Protein AF-A0A7C7CFW4-F1 (afdb_monomer_lite)

Foldseek 3Di:
DDPDPVVCVPVVVVVVVVVVVVVPPPDPDPCPDPDPDDPPPVLVVPAPDACVPPNLVVCVVQPQPDLCADDPRRPVPHHSNDLVSVVVCVVVVNCCAAQVQVPPHHPPNPDGPDGHNDDPVSSVSVVSCVVSPRHD

Radius of gyration: 26.16 Å; chains: 1; bounding box: 48×79×42 Å

Secondary structure (DSSP, 8-state):
-PPPHHHHHHHHHHHHHHHHHHHTT---------PPP--TTHHHHT-S--IIIIIHHHHHHHTS-TTTS-SSS-TTS--TTSHHHHHHHHHTTHHIIIIII-TTTPSSTTSTT---SS-HHHHHHHHHHHHTT---

Structure (mmCIF, N/CA/C/O backbone):
data_AF-A0A7C7CFW4-F1
#
_entry.id   AF-A0A7C7CFW4-F1
#
loop_
_atom_site.group_PDB
_atom_site.id
_atom_site.type_symbol
_atom_site.label_atom_id
_atom_site.label_alt_id
_atom_site.label_comp_id
_atom_site.label_asym_id
_atom_site.label_entity_id
_atom_site.label_seq_id
_atom_site.pdbx_PDB_ins_code
_atom_site.Cartn_x
_atom_site.Cartn_y
_atom_site.Cartn_z
_atom_site.occupancy
_atom_site.B_iso_or_equiv
_atom_site.auth_seq_id
_atom_site.auth_comp_id
_atom_site.auth_asym_id
_atom_site.auth_atom_id
_atom_site.pdbx_PDB_model_num
ATOM 1 N N . MET A 1 1 ? -30.829 -67.562 -22.877 1.00 49.38 1 MET A N 1
ATOM 2 C CA . MET A 1 1 ? -30.068 -67.284 -24.117 1.00 49.38 1 MET A CA 1
ATOM 3 C C . MET A 1 1 ? -28.836 -66.492 -23.712 1.00 49.38 1 MET A C 1
ATOM 5 O O . MET A 1 1 ? -28.989 -65.433 -23.121 1.00 49.38 1 MET A O 1
ATOM 9 N N . LYS A 1 2 ? -27.637 -67.068 -23.858 1.00 48.09 2 LYS A N 1
ATOM 10 C CA . LYS A 1 2 ? -26.389 -66.490 -23.336 1.00 48.09 2 LYS A CA 1
ATOM 11 C C . LYS A 1 2 ? -25.853 -65.488 -24.371 1.00 48.09 2 LYS A C 1
ATOM 13 O O . LYS A 1 2 ? -25.671 -65.906 -25.514 1.00 48.09 2 LYS A O 1
ATOM 18 N N . PRO A 1 3 ? -25.675 -64.197 -24.036 1.00 56.19 3 PRO A N 1
ATOM 19 C CA . PRO A 1 3 ? -25.204 -63.216 -25.007 1.00 56.19 3 PRO A CA 1
ATOM 20 C C . PRO A 1 3 ? -23.810 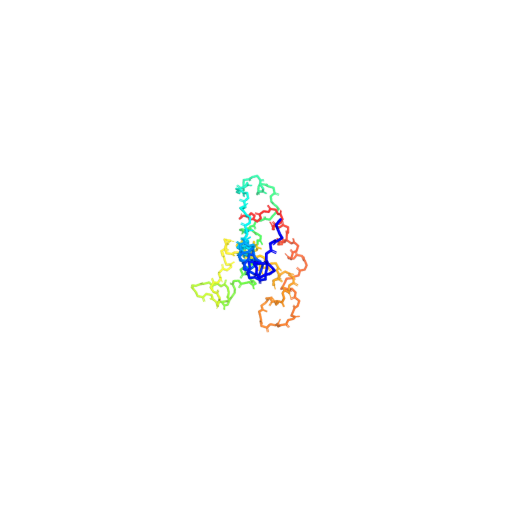-63.610 -25.503 1.00 56.19 3 PRO A C 1
ATOM 22 O O . PRO A 1 3 ? -22.948 -64.009 -24.718 1.00 56.19 3 PRO A O 1
ATOM 25 N N . SER A 1 4 ? -23.632 -63.564 -26.825 1.00 60.47 4 SER A N 1
ATOM 26 C CA . SER A 1 4 ? -22.400 -63.970 -27.499 1.00 60.47 4 SER A CA 1
ATOM 27 C C . SER A 1 4 ? -21.238 -63.087 -27.039 1.00 60.47 4 SER A C 1
ATOM 29 O O . SER A 1 4 ? -21.348 -61.862 -27.044 1.00 60.47 4 SER A O 1
ATOM 31 N N . ILE A 1 5 ? -20.130 -63.719 -26.645 1.00 59.94 5 ILE A N 1
ATOM 32 C CA . ILE A 1 5 ? -18.937 -63.110 -26.019 1.00 59.94 5 ILE A CA 1
ATOM 33 C C . ILE A 1 5 ? -18.342 -61.981 -26.886 1.00 59.94 5 ILE A C 1
ATOM 35 O O . ILE A 1 5 ? -17.712 -61.055 -26.378 1.00 59.94 5 ILE A O 1
ATOM 39 N N . LEU A 1 6 ? -18.615 -62.012 -28.192 1.00 56.94 6 LEU A N 1
ATOM 40 C CA . LEU A 1 6 ? -18.203 -60.997 -29.157 1.00 56.94 6 LEU A CA 1
ATOM 41 C C . LEU A 1 6 ? -18.859 -59.622 -28.912 1.00 56.94 6 LEU A C 1
ATOM 43 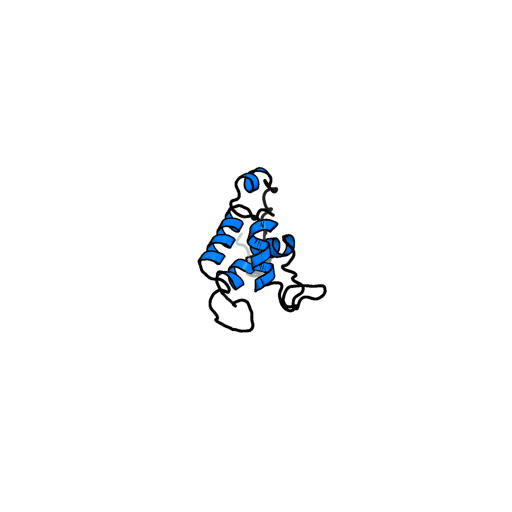O O . LEU A 1 6 ? -18.237 -58.596 -29.165 1.00 56.94 6 LEU A O 1
ATOM 47 N N . ASN A 1 7 ? -20.083 -59.586 -28.369 1.00 53.56 7 ASN A N 1
ATOM 48 C CA . ASN A 1 7 ? -20.821 -58.339 -28.139 1.00 53.56 7 ASN A CA 1
ATOM 49 C C . ASN A 1 7 ? -20.308 -57.581 -26.901 1.00 53.56 7 ASN A C 1
ATOM 51 O O . ASN A 1 7 ? -20.398 -56.362 -26.832 1.00 53.56 7 ASN A O 1
ATOM 55 N N . THR A 1 8 ? -19.717 -58.280 -25.930 1.00 55.78 8 THR A N 1
ATOM 56 C CA . THR A 1 8 ? -19.178 -57.665 -24.706 1.00 55.78 8 THR A CA 1
ATOM 57 C C . THR A 1 8 ? -17.796 -57.042 -24.932 1.00 55.78 8 THR A C 1
ATOM 59 O O . THR A 1 8 ? -17.460 -56.048 -24.298 1.00 55.78 8 THR A O 1
ATOM 62 N N . LEU A 1 9 ? -17.000 -57.588 -25.860 1.00 55.72 9 LEU A N 1
ATOM 63 C CA . LEU A 1 9 ? -15.625 -57.137 -26.125 1.00 55.72 9 LEU A CA 1
ATOM 64 C C . LEU A 1 9 ? -15.543 -55.832 -26.933 1.00 55.72 9 LEU A C 1
ATOM 66 O O . LEU A 1 9 ? -14.553 -55.117 -26.821 1.00 55.72 9 LEU A O 1
ATOM 70 N N . VAL A 1 10 ? -16.574 -55.509 -27.721 1.00 56.91 10 VAL A N 1
ATOM 71 C CA . VAL A 1 10 ? -16.594 -54.313 -28.588 1.00 56.91 10 VAL A CA 1
ATOM 72 C C . VAL A 1 10 ? -17.388 -53.162 -27.962 1.00 56.91 10 VAL A C 1
ATOM 74 O O . VAL A 1 10 ? -16.985 -52.006 -28.068 1.00 56.91 10 VAL A O 1
ATOM 77 N N . PHE A 1 11 ? -18.482 -53.458 -27.252 1.00 53.72 11 PHE A N 1
ATOM 78 C CA . PHE A 1 11 ? -19.328 -52.421 -26.650 1.00 53.72 11 PHE A CA 1
ATOM 79 C C . PHE A 1 11 ? -18.762 -51.851 -25.344 1.00 53.72 11 PHE A C 1
ATOM 81 O O . PHE A 1 11 ? -18.981 -50.678 -25.057 1.00 53.72 11 PHE A O 1
ATOM 88 N N . GLN A 1 12 ? -18.016 -52.646 -24.571 1.00 57.53 12 GLN A N 1
ATOM 89 C CA . GLN A 1 12 ? -17.491 -52.235 -23.267 1.00 57.53 12 GLN A CA 1
ATOM 90 C C . GLN A 1 12 ? -16.327 -51.225 -23.312 1.00 57.53 12 GLN A C 1
ATOM 92 O O . GLN A 1 12 ? -16.334 -50.320 -22.482 1.00 57.53 12 GLN A O 1
ATOM 97 N N . PRO A 1 13 ? -15.352 -51.283 -24.246 1.00 55.19 13 PRO A N 1
ATOM 98 C CA . PRO A 1 13 ? -14.342 -50.226 -24.339 1.00 55.19 13 PRO A CA 1
ATOM 99 C C . PRO A 1 13 ? -14.917 -48.917 -24.907 1.00 55.19 13 PRO A C 1
ATOM 101 O O . PRO A 1 13 ? -14.450 -47.839 -24.545 1.00 55.19 13 PRO A O 1
ATOM 104 N N . LEU A 1 14 ? -15.956 -48.990 -25.750 1.00 56.72 14 LEU A N 1
ATOM 105 C CA . LEU A 1 14 ? -16.578 -47.818 -26.373 1.00 56.72 14 LEU A CA 1
ATOM 106 C C . LEU A 1 14 ? -17.442 -47.019 -25.383 1.00 56.72 14 LEU A C 1
ATOM 108 O O . LEU A 1 14 ? -17.380 -45.791 -25.366 1.00 56.72 14 LEU A O 1
ATOM 112 N N . THR A 1 15 ? -18.201 -47.695 -24.517 1.00 59.97 15 THR A N 1
ATOM 113 C CA . THR A 1 15 ? -18.968 -47.033 -23.447 1.00 59.97 15 THR A CA 1
ATOM 114 C C . THR A 1 15 ? -18.065 -46.403 -22.386 1.00 59.97 15 THR A C 1
ATOM 116 O O . THR A 1 15 ? -18.390 -45.337 -21.865 1.00 59.97 15 THR A O 1
ATOM 119 N N . LEU A 1 16 ? -16.900 -47.001 -22.115 1.00 59.12 16 LEU A N 1
ATOM 120 C CA . LEU A 1 16 ? -15.904 -46.462 -21.183 1.00 59.12 16 LEU A CA 1
ATOM 121 C C . LEU A 1 16 ? -15.220 -45.199 -21.738 1.00 59.12 16 LEU A C 1
ATOM 123 O O . LEU A 1 16 ? -15.022 -44.237 -21.001 1.00 59.12 16 LEU A O 1
ATOM 127 N N . LEU A 1 17 ? -14.943 -45.156 -23.047 1.00 60.88 17 LEU A N 1
ATOM 128 C CA . LEU A 1 17 ? -14.343 -43.994 -23.715 1.00 60.88 17 LEU A CA 1
ATOM 129 C C . LEU A 1 17 ? -15.290 -42.777 -23.747 1.00 60.88 17 LEU A C 1
ATOM 131 O O . LEU A 1 17 ? -14.861 -41.652 -23.502 1.00 60.88 17 LEU A O 1
ATOM 135 N N . VAL A 1 18 ? -16.585 -42.999 -23.999 1.00 64.56 18 VAL A N 1
ATOM 136 C CA . VAL A 1 18 ? -17.607 -41.932 -24.010 1.00 64.56 18 VAL A CA 1
ATOM 137 C C . VAL A 1 18 ? -17.891 -41.410 -22.595 1.00 64.56 18 VAL A C 1
ATOM 139 O O . VAL A 1 18 ? -18.082 -40.210 -22.412 1.00 64.56 18 VAL A O 1
ATOM 142 N N . GLY A 1 19 ? -17.850 -42.280 -21.577 1.00 61.22 19 GLY A N 1
ATOM 143 C CA . GLY A 1 19 ? -18.022 -41.888 -20.173 1.00 61.22 19 GLY A CA 1
ATOM 144 C C . GLY A 1 19 ? -16.884 -41.015 -19.630 1.00 61.22 19 GLY A C 1
ATOM 145 O O . GLY A 1 19 ? -17.143 -40.048 -18.917 1.00 61.22 19 GLY A O 1
ATOM 146 N N . VAL A 1 20 ? -15.634 -41.301 -20.010 1.00 65.38 20 VAL A N 1
ATOM 147 C CA . VAL A 1 20 ? -14.462 -40.495 -19.611 1.00 65.38 20 VAL A CA 1
ATOM 148 C C . VAL A 1 20 ? -14.479 -39.113 -20.275 1.00 65.38 20 VAL A C 1
ATOM 150 O O . VAL A 1 20 ? -14.125 -38.124 -19.635 1.00 65.38 20 VAL A O 1
ATOM 153 N N . LEU A 1 21 ? -14.960 -39.015 -21.521 1.00 62.72 21 LEU A N 1
ATOM 154 C CA . LEU A 1 21 ? -15.071 -37.739 -22.235 1.00 62.72 21 LEU A CA 1
ATOM 155 C C . LEU A 1 21 ? -16.133 -36.806 -21.618 1.00 62.72 21 LEU A C 1
ATOM 157 O O . LEU A 1 21 ? -15.956 -35.591 -21.612 1.00 62.72 21 LEU A O 1
ATOM 161 N N . LEU A 1 22 ? -17.215 -37.367 -21.063 1.00 61.56 22 LEU A N 1
ATOM 162 C CA . LEU A 1 22 ? -18.304 -36.602 -20.440 1.00 61.56 22 LEU A CA 1
ATOM 163 C C . LEU A 1 22 ? -17.977 -36.100 -19.022 1.00 61.56 22 LEU A C 1
ATOM 165 O O . LEU A 1 22 ? -18.568 -35.120 -18.580 1.00 61.56 22 LEU A O 1
ATOM 169 N N . PHE A 1 23 ? -17.022 -36.717 -18.318 1.00 59.34 23 PHE A N 1
ATOM 170 C CA . PHE A 1 23 ? -16.595 -36.275 -16.980 1.00 59.34 23 PHE A CA 1
ATOM 171 C C . PHE A 1 23 ? -15.515 -35.174 -16.993 1.00 59.34 23 PHE A C 1
ATOM 173 O O . PHE A 1 23 ? -15.299 -34.520 -15.973 1.00 59.34 23 PHE A O 1
ATOM 180 N N . GLY A 1 24 ? -14.852 -34.940 -18.133 1.00 61.53 24 GLY A N 1
ATOM 181 C CA . GLY A 1 24 ? -13.707 -34.024 -18.254 1.00 61.53 24 GLY A CA 1
ATOM 182 C C . GLY A 1 24 ? -14.034 -32.539 -18.461 1.00 61.53 24 GLY A C 1
ATOM 183 O O . GLY A 1 24 ? -13.112 -31.733 -18.533 1.00 61.53 24 GLY A O 1
ATOM 184 N N . LEU A 1 25 ? -15.311 -32.155 -18.564 1.00 61.53 25 LEU A N 1
ATOM 185 C CA . LEU A 1 25 ? -15.719 -30.763 -18.823 1.00 61.53 25 LEU A CA 1
ATOM 186 C C . LEU A 1 25 ? -16.029 -29.949 -17.558 1.00 61.53 25 LEU A C 1
ATOM 188 O O . LEU A 1 25 ? -16.462 -28.805 -17.669 1.00 61.53 25 LEU A O 1
ATOM 192 N N . ASN A 1 26 ? -15.753 -30.484 -16.364 1.00 60.22 26 ASN A N 1
ATOM 193 C CA . ASN A 1 26 ? -15.671 -29.663 -15.154 1.00 60.22 26 ASN A CA 1
ATOM 194 C C . ASN A 1 26 ? -14.365 -28.855 -15.194 1.00 60.22 26 ASN A C 1
ATOM 196 O O . ASN A 1 26 ? -13.403 -29.146 -14.486 1.00 60.22 26 ASN A O 1
ATOM 200 N N . ALA A 1 27 ? -14.314 -27.873 -16.091 1.00 64.38 27 ALA A N 1
ATOM 201 C CA . ALA A 1 27 ? -13.306 -26.834 -16.072 1.00 64.38 27 ALA A CA 1
ATOM 202 C C . ALA A 1 27 ? -13.413 -26.105 -14.729 1.00 64.38 27 ALA A C 1
ATOM 204 O O . ALA A 1 27 ? -14.496 -25.666 -14.344 1.00 64.38 27 ALA A O 1
ATOM 205 N N . CYS A 1 28 ? -12.296 -25.996 -14.010 1.00 67.62 28 CYS A N 1
ATOM 206 C CA . CYS A 1 28 ? -12.212 -25.164 -12.821 1.00 67.62 28 CYS A CA 1
ATOM 207 C C . CYS A 1 28 ? -12.502 -23.719 -13.231 1.00 67.62 28 CYS A C 1
ATOM 209 O O . CYS A 1 28 ? -11.627 -23.038 -13.770 1.00 67.62 28 CYS A O 1
ATOM 211 N N . VAL A 1 29 ? -13.723 -23.248 -12.992 1.00 64.81 29 VAL A N 1
ATOM 212 C CA . VAL A 1 29 ? -13.980 -21.815 -12.934 1.00 64.81 29 VAL A CA 1
ATOM 213 C C . VAL A 1 29 ? -13.144 -21.277 -11.780 1.00 64.81 29 VAL A C 1
ATOM 215 O O . VAL A 1 29 ? -13.321 -21.644 -10.619 1.00 64.81 29 VAL A O 1
ATOM 218 N N . TRP A 1 30 ? -12.151 -20.463 -12.127 1.00 61.25 30 TRP A N 1
ATOM 219 C CA . TRP A 1 30 ? -11.502 -19.563 -11.187 1.00 61.25 30 TRP A CA 1
ATOM 220 C C . TRP A 1 30 ? -12.530 -18.484 -10.846 1.00 61.25 30 TRP A C 1
ATOM 222 O O . TRP A 1 30 ? -12.551 -17.409 -11.443 1.00 61.25 30 TRP A O 1
ATOM 232 N N . GLU A 1 31 ? -13.432 -18.809 -9.926 1.00 63.09 31 GLU A N 1
ATOM 233 C CA . GLU A 1 31 ? -14.326 -17.839 -9.312 1.00 63.09 31 GLU A CA 1
ATOM 234 C C . GLU A 1 31 ? -13.427 -16.897 -8.492 1.00 63.09 31 GLU A C 1
ATOM 236 O O . GLU A 1 31 ? -13.050 -17.199 -7.357 1.00 63.09 31 GLU A O 1
ATOM 241 N N . LYS A 1 32 ? -13.018 -15.754 -9.063 1.00 61.97 32 LYS A N 1
ATOM 242 C CA . LYS A 1 32 ? -12.722 -14.592 -8.221 1.00 61.97 32 LYS A CA 1
ATOM 243 C C . LYS A 1 32 ? -14.077 -14.227 -7.629 1.00 61.97 32 LYS A C 1
ATOM 245 O O . LYS A 1 32 ? -14.855 -13.587 -8.323 1.00 61.97 32 LYS A O 1
ATOM 250 N N . GLY A 1 33 ? -14.391 -14.760 -6.446 1.00 60.97 33 GLY A N 1
ATOM 251 C CA . GLY A 1 33 ? -15.713 -14.611 -5.842 1.00 60.97 33 GLY A CA 1
ATOM 252 C C . GLY A 1 33 ? -16.197 -13.169 -5.947 1.00 60.97 33 GLY A C 1
ATOM 253 O O . GLY A 1 33 ? -15.403 -12.249 -5.729 1.00 60.97 33 GLY A O 1
ATOM 254 N N . GLU A 1 34 ? -17.465 -12.977 -6.324 1.00 66.94 34 GLU A N 1
ATOM 255 C CA . GLU A 1 34 ? -18.075 -11.653 -6.308 1.00 66.94 34 GLU A CA 1
ATOM 256 C C . GLU A 1 34 ? -17.836 -11.025 -4.934 1.00 66.94 34 GLU A C 1
ATOM 258 O O . GLU A 1 34 ? -18.314 -11.516 -3.906 1.00 66.94 34 GLU A O 1
ATOM 263 N N . LEU A 1 35 ? -17.054 -9.944 -4.924 1.00 63.97 35 LEU A N 1
ATOM 264 C CA . LEU A 1 35 ? -16.859 -9.146 -3.730 1.00 63.97 35 LEU A CA 1
ATOM 265 C C . LEU A 1 35 ? -18.238 -8.625 -3.300 1.00 63.97 35 LEU A C 1
ATOM 267 O O . LEU A 1 35 ? -18.972 -8.094 -4.143 1.00 63.97 35 LEU A O 1
ATOM 271 N N . PRO A 1 36 ? -18.622 -8.774 -2.019 1.00 63.78 36 PRO A N 1
ATOM 272 C CA . PRO A 1 36 ? -19.819 -8.123 -1.509 1.00 63.78 36 PRO A CA 1
ATOM 273 C C . PRO A 1 36 ? -19.743 -6.625 -1.825 1.00 63.78 36 PRO A C 1
ATOM 275 O O . PRO A 1 36 ? -18.666 -6.029 -1.778 1.00 63.78 36 PRO A O 1
ATOM 278 N N . ALA A 1 37 ? -20.885 -6.034 -2.189 1.00 62.53 37 ALA A N 1
ATOM 279 C CA . ALA A 1 37 ? -20.975 -4.616 -2.518 1.00 62.53 37 ALA A CA 1
ATOM 280 C C . ALA A 1 37 ? -20.268 -3.767 -1.441 1.00 62.53 37 ALA A C 1
ATOM 282 O O . ALA A 1 37 ? -20.433 -4.059 -0.253 1.00 62.53 37 ALA A O 1
ATOM 283 N N . PRO A 1 38 ? -19.487 -2.739 -1.827 1.00 55.06 38 PRO A N 1
ATOM 284 C CA . PRO A 1 38 ? -18.695 -1.961 -0.886 1.00 55.06 38 PRO A CA 1
ATOM 285 C C . PRO A 1 38 ? -19.599 -1.334 0.180 1.00 55.06 38 PRO A C 1
ATOM 287 O O . PRO A 1 38 ? -20.369 -0.418 -0.101 1.00 55.06 38 PRO A O 1
ATOM 290 N N . SER A 1 39 ? -19.486 -1.801 1.423 1.00 58.25 39 SER A N 1
ATOM 291 C CA . SER A 1 39 ? -20.015 -1.107 2.599 1.00 58.25 39 SER A CA 1
ATOM 292 C C . SER A 1 39 ? -19.032 -0.005 3.013 1.00 58.25 39 SER A C 1
ATOM 294 O O . SER A 1 39 ? -18.463 -0.040 4.098 1.00 58.25 39 SER A O 1
ATOM 296 N N . THR A 1 40 ? -18.739 0.942 2.120 1.00 56.09 40 THR A N 1
ATOM 297 C CA . THR A 1 40 ? -17.591 1.860 2.274 1.00 56.09 40 THR A CA 1
ATOM 298 C C . THR A 1 40 ? -17.878 3.140 3.052 1.00 56.09 40 THR A C 1
ATOM 300 O O . THR A 1 40 ? -17.003 3.992 3.126 1.00 56.09 40 THR A O 1
ATOM 303 N N . ALA A 1 41 ? -19.066 3.311 3.633 1.00 56.84 41 ALA A N 1
ATOM 304 C CA . ALA A 1 41 ? -19.343 4.502 4.439 1.00 56.84 41 ALA A CA 1
ATOM 305 C C . ALA A 1 41 ? -18.982 4.296 5.920 1.00 56.84 41 ALA A C 1
ATOM 307 O O . ALA A 1 41 ? -18.199 5.063 6.461 1.00 56.84 41 ALA A O 1
ATOM 308 N N . GLU A 1 42 ? -19.464 3.226 6.564 1.00 59.50 42 GLU A N 1
ATOM 309 C CA . GLU A 1 42 ? -19.234 3.037 8.010 1.00 59.50 42 GLU A CA 1
ATOM 310 C C . GLU A 1 42 ? -17.785 2.678 8.363 1.00 59.50 42 GLU A C 1
ATOM 312 O O . GLU A 1 42 ? -17.306 3.037 9.435 1.00 59.50 42 GLU A O 1
ATOM 317 N N . GLN A 1 43 ? -17.067 1.980 7.479 1.00 65.50 43 GLN A N 1
ATOM 318 C CA . GLN A 1 43 ? -15.736 1.464 7.809 1.00 65.50 43 GLN A CA 1
ATOM 319 C C . GLN A 1 43 ? -14.677 2.577 7.896 1.00 65.50 43 GLN A C 1
ATOM 321 O O . GLN A 1 43 ? -13.746 2.484 8.696 1.00 65.50 43 GLN A O 1
ATOM 326 N N . CYS A 1 44 ? -14.865 3.663 7.139 1.00 82.44 44 CYS A N 1
ATOM 327 C CA . CYS A 1 44 ? -13.918 4.774 7.089 1.00 82.44 44 CYS A CA 1
ATOM 328 C C . CYS A 1 44 ? -14.130 5.839 8.158 1.00 82.44 44 CYS A C 1
ATOM 330 O O . CYS A 1 44 ? -13.166 6.503 8.530 1.00 82.44 44 CYS A O 1
ATOM 332 N N . ASP A 1 45 ? -15.329 5.937 8.732 1.00 81.38 45 ASP A N 1
ATOM 333 C CA . ASP A 1 45 ? -15.579 6.831 9.868 1.00 81.38 45 ASP A CA 1
ATOM 334 C C . ASP A 1 45 ? -14.801 6.403 11.127 1.00 81.38 45 ASP A C 1
ATOM 336 O O . ASP A 1 45 ? -14.516 7.222 12.001 1.00 81.38 45 ASP A O 1
ATOM 340 N N . THR A 1 46 ? -14.422 5.122 11.213 1.00 82.81 46 THR A N 1
ATOM 341 C CA . THR A 1 46 ? -13.616 4.564 12.312 1.00 82.81 46 THR A CA 1
ATOM 342 C C . THR A 1 46 ? -12.159 4.287 11.941 1.00 82.81 46 THR A C 1
ATOM 344 O O . THR A 1 46 ? -11.419 3.763 12.774 1.00 82.81 46 THR A O 1
ATOM 347 N N . ALA A 1 47 ? -11.742 4.599 10.710 1.00 87.62 47 ALA A N 1
ATOM 348 C CA . ALA A 1 47 ? -10.394 4.294 10.248 1.00 87.62 47 ALA A CA 1
ATOM 349 C C . ALA A 1 47 ? -9.356 5.162 10.970 1.00 87.62 47 ALA A C 1
ATOM 351 O O . ALA A 1 47 ? -9.490 6.381 11.087 1.00 87.62 47 ALA A O 1
ATOM 352 N N . THR A 1 48 ? -8.294 4.516 11.442 1.00 92.88 48 THR A N 1
ATOM 353 C CA . THR A 1 48 ? 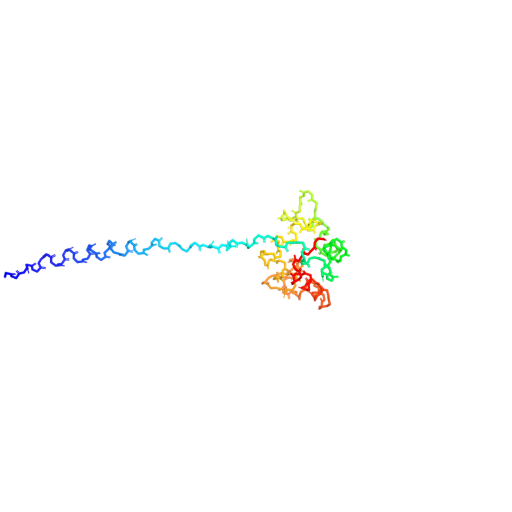-7.162 5.180 12.093 1.00 92.88 48 THR A CA 1
ATOM 354 C C . THR A 1 48 ? -6.267 5.856 11.060 1.00 92.88 48 THR A C 1
ATOM 356 O O . THR A 1 48 ? -5.684 6.903 11.339 1.00 92.88 48 THR A O 1
ATOM 359 N N . TYR A 1 49 ? -6.152 5.251 9.876 1.00 95.12 49 TYR A N 1
ATOM 360 C CA . TYR A 1 49 ? -5.320 5.736 8.779 1.00 95.12 49 TYR A CA 1
ATOM 361 C C . TYR A 1 49 ? -6.135 5.873 7.495 1.00 95.12 49 TYR A C 1
ATOM 363 O O . TYR A 1 49 ? -7.003 5.047 7.213 1.00 95.12 49 TYR A O 1
ATOM 371 N N . THR A 1 50 ? -5.808 6.875 6.677 1.00 95.81 50 THR A N 1
ATOM 372 C CA . THR A 1 50 ? -6.379 7.018 5.327 1.00 95.81 50 THR A CA 1
ATOM 373 C C . THR A 1 50 ? -5.294 7.138 4.269 1.00 95.81 50 THR A C 1
ATOM 375 O O . THR A 1 50 ? -4.137 7.461 4.565 1.00 95.81 50 THR A O 1
ATOM 378 N N . PHE A 1 51 ? -5.643 6.878 3.010 1.00 96.25 51 PHE A N 1
ATOM 379 C CA . PHE A 1 51 ? -4.674 6.962 1.931 1.00 96.25 51 PHE A CA 1
ATOM 380 C C . PHE A 1 51 ? -4.117 8.376 1.805 1.00 96.25 51 PHE A C 1
ATOM 382 O O . PHE A 1 51 ? -2.906 8.568 1.870 1.00 96.25 51 PHE A O 1
ATOM 389 N N . THR A 1 52 ? -4.998 9.362 1.709 1.00 95.25 52 THR A N 1
ATOM 390 C CA . THR A 1 52 ? -4.677 10.772 1.492 1.00 95.25 52 THR A CA 1
ATOM 391 C C . THR A 1 52 ? -3.779 11.334 2.590 1.00 95.25 52 THR A C 1
ATOM 393 O O . THR A 1 52 ? -2.843 12.075 2.288 1.00 95.25 52 THR A O 1
ATOM 396 N N . ASN A 1 53 ? -4.029 10.971 3.852 1.00 95.56 53 ASN A N 1
ATOM 397 C CA . ASN A 1 53 ? -3.326 11.566 4.990 1.00 95.56 53 ASN A CA 1
ATOM 398 C C . ASN A 1 53 ? -2.078 10.783 5.417 1.00 95.56 53 ASN A C 1
ATOM 400 O O . ASN A 1 53 ? -1.097 11.393 5.844 1.00 95.56 53 ASN A O 1
ATOM 404 N N . ASP A 1 54 ? -2.087 9.451 5.302 1.00 97.06 54 ASP A N 1
ATOM 405 C CA . ASP A 1 54 ? -1.061 8.602 5.919 1.00 97.06 54 ASP A CA 1
ATOM 406 C C . ASP A 1 54 ? -0.265 7.760 4.931 1.00 97.06 54 ASP A C 1
ATOM 408 O O . ASP A 1 54 ? 0.945 7.589 5.101 1.00 97.06 54 ASP A O 1
ATOM 412 N N . ILE A 1 55 ? -0.930 7.186 3.929 1.00 97.88 55 ILE A N 1
ATOM 413 C CA . ILE A 1 55 ? -0.338 6.120 3.112 1.00 97.88 55 ILE A CA 1
ATOM 414 C C . ILE A 1 55 ? 0.254 6.664 1.813 1.00 97.88 55 ILE A C 1
ATOM 416 O O . ILE A 1 55 ? 1.311 6.200 1.382 1.00 97.88 55 ILE A O 1
ATOM 420 N N . ALA A 1 56 ? -0.358 7.689 1.219 1.00 97.19 56 ALA A N 1
ATOM 421 C CA . ALA A 1 56 ? 0.070 8.277 -0.046 1.00 97.19 56 ALA A CA 1
ATOM 422 C C . ALA A 1 56 ? 1.532 8.733 0.004 1.00 97.19 56 ALA A C 1
ATOM 424 O O . ALA A 1 56 ? 2.282 8.487 -0.938 1.00 97.19 56 ALA A O 1
ATOM 425 N N . ILE A 1 57 ? 1.979 9.320 1.122 1.00 96.88 57 ILE A N 1
ATOM 426 C CA . ILE A 1 57 ? 3.373 9.757 1.275 1.00 96.88 57 ILE A CA 1
ATOM 427 C C . ILE A 1 57 ? 4.359 8.579 1.291 1.00 96.88 57 ILE A C 1
ATOM 429 O O . ILE A 1 57 ? 5.458 8.688 0.743 1.00 96.88 57 ILE A O 1
ATOM 433 N N . ILE A 1 58 ? 3.971 7.431 1.853 1.00 97.69 58 ILE A N 1
ATOM 434 C CA . ILE A 1 58 ? 4.811 6.224 1.888 1.00 97.69 58 ILE A CA 1
ATOM 435 C C . ILE A 1 58 ? 5.021 5.703 0.461 1.00 97.69 58 ILE A C 1
ATOM 437 O O . ILE A 1 58 ? 6.151 5.446 0.040 1.00 97.69 58 ILE A O 1
ATOM 441 N N . PHE A 1 59 ? 3.943 5.622 -0.323 1.00 96.56 59 PHE A N 1
ATOM 442 C CA . PHE A 1 59 ? 4.015 5.195 -1.721 1.00 96.56 59 PHE A CA 1
ATOM 443 C C . PHE A 1 59 ? 4.715 6.222 -2.612 1.00 96.56 59 PHE A C 1
ATOM 445 O O . PHE A 1 59 ? 5.528 5.834 -3.451 1.00 96.56 59 PHE A O 1
ATOM 452 N N . ALA A 1 60 ? 4.482 7.518 -2.401 1.00 94.88 60 ALA A N 1
ATOM 453 C CA . ALA A 1 60 ? 5.147 8.594 -3.132 1.00 94.88 60 ALA A CA 1
ATOM 454 C C . ALA A 1 60 ? 6.673 8.556 -2.958 1.00 94.88 60 ALA A C 1
ATOM 456 O O . ALA A 1 60 ? 7.420 8.734 -3.916 1.00 94.88 60 ALA A O 1
ATOM 457 N N . THR A 1 61 ? 7.139 8.291 -1.736 1.00 94.38 61 THR A N 1
ATOM 458 C CA . THR A 1 61 ? 8.570 8.323 -1.395 1.00 94.38 61 THR A CA 1
ATOM 459 C C . THR A 1 61 ? 9.317 7.034 -1.708 1.00 94.38 61 THR A C 1
ATOM 461 O O . THR A 1 61 ? 10.532 7.082 -1.879 1.00 94.38 61 THR A O 1
ATOM 464 N N . SER A 1 62 ? 8.624 5.896 -1.797 1.00 93.94 62 SER A N 1
ATOM 465 C CA . SER A 1 62 ? 9.281 4.581 -1.896 1.00 93.94 62 SER A CA 1
ATOM 466 C C . SER A 1 62 ? 8.946 3.810 -3.169 1.00 93.94 62 SER A C 1
ATOM 468 O O . SER A 1 62 ? 9.735 2.976 -3.608 1.00 93.94 62 SER A O 1
ATOM 470 N N . CYS A 1 63 ? 7.803 4.099 -3.792 1.00 94.00 63 CYS A N 1
ATOM 471 C CA . CYS A 1 63 ? 7.299 3.353 -4.942 1.00 94.00 63 CYS A CA 1
ATOM 472 C C . CYS A 1 63 ? 7.220 4.245 -6.187 1.00 94.00 63 CYS A C 1
ATOM 474 O O . CYS A 1 63 ? 7.806 3.927 -7.223 1.00 94.00 63 CYS A O 1
ATOM 476 N N . ALA A 1 64 ? 6.540 5.386 -6.079 1.00 93.88 64 ALA A N 1
ATOM 477 C CA . ALA A 1 64 ? 6.325 6.349 -7.155 1.00 93.88 64 ALA A CA 1
ATOM 478 C C . ALA A 1 64 ? 7.527 7.301 -7.329 1.00 93.88 64 ALA A C 1
ATOM 480 O O . ALA A 1 64 ? 7.388 8.520 -7.412 1.00 93.88 64 ALA A O 1
ATOM 481 N N . THR A 1 65 ? 8.732 6.731 -7.390 1.00 89.56 65 THR A N 1
ATOM 482 C CA . THR A 1 65 ? 10.001 7.461 -7.502 1.00 89.56 65 THR A CA 1
ATOM 483 C C . THR A 1 65 ? 10.658 7.229 -8.858 1.00 89.56 65 THR A C 1
ATOM 485 O O . THR A 1 65 ? 10.457 6.187 -9.479 1.00 89.56 65 THR A O 1
ATOM 488 N N . GLY A 1 66 ? 11.457 8.194 -9.331 1.00 79.50 66 GLY A N 1
ATOM 489 C CA . GLY A 1 66 ? 12.445 7.980 -10.401 1.00 79.50 66 GLY A CA 1
ATOM 490 C C . GLY A 1 66 ? 11.927 7.343 -11.701 1.00 79.50 66 GLY A C 1
ATOM 491 O O . GLY A 1 66 ? 12.698 6.685 -12.388 1.00 79.50 66 GLY A O 1
ATOM 492 N N . SER A 1 67 ? 10.646 7.525 -12.042 1.00 78.12 67 SER A N 1
ATOM 493 C CA . SER A 1 67 ? 9.936 6.857 -13.157 1.00 78.12 67 SER A CA 1
ATOM 494 C C . SER A 1 67 ? 9.745 5.331 -13.027 1.00 78.12 67 SER A C 1
ATOM 496 O O . SER A 1 67 ? 9.320 4.679 -13.982 1.00 78.12 67 SER A O 1
ATOM 498 N N . CYS A 1 68 ? 10.004 4.735 -11.859 1.00 89.69 68 CYS A N 1
ATOM 499 C CA . CYS A 1 68 ? 9.808 3.300 -11.626 1.00 89.69 68 CYS A CA 1
ATOM 500 C C . CYS A 1 68 ? 8.315 2.933 -11.595 1.00 89.69 68 CYS A C 1
ATOM 502 O O . CYS A 1 68 ? 7.866 2.094 -12.378 1.00 89.69 68 CYS A O 1
ATOM 504 N N . HIS A 1 69 ? 7.540 3.603 -10.735 1.00 93.75 69 HIS A N 1
ATOM 505 C CA . HIS A 1 69 ? 6.085 3.446 -10.641 1.00 93.75 69 HIS A CA 1
ATOM 506 C C . HIS A 1 69 ? 5.348 4.790 -10.613 1.00 93.75 69 HIS A C 1
ATOM 508 O O . HIS A 1 69 ? 4.480 5.011 -9.771 1.00 93.75 69 HIS A O 1
ATOM 514 N N . VAL A 1 70 ? 5.745 5.722 -11.482 1.00 91.44 70 VAL A N 1
ATOM 515 C CA . VAL A 1 70 ? 5.141 7.059 -11.564 1.00 91.44 70 VAL A CA 1
ATOM 516 C C . VAL A 1 70 ? 5.208 7.611 -12.984 1.00 91.44 70 VAL A C 1
ATOM 518 O O . VAL A 1 70 ? 6.181 7.356 -13.701 1.00 91.44 70 VAL A O 1
ATOM 521 N N . GLY A 1 71 ? 4.209 8.411 -13.361 1.00 81.81 71 GLY A N 1
ATOM 522 C CA . GLY A 1 71 ? 4.221 9.215 -14.580 1.00 81.81 71 GLY A CA 1
ATOM 523 C C . GLY A 1 71 ? 3.576 8.528 -15.791 1.00 81.81 71 GLY A C 1
ATOM 524 O O . GLY A 1 71 ? 3.008 7.445 -15.672 1.00 81.81 71 GLY A O 1
ATOM 525 N N . PRO A 1 72 ? 3.651 9.149 -16.985 1.00 73.50 72 PRO A N 1
ATOM 526 C CA . PRO A 1 72 ? 2.890 8.716 -18.164 1.00 73.50 72 PRO A CA 1
ATOM 527 C C . PRO A 1 72 ? 3.351 7.370 -18.742 1.00 73.50 72 PRO A C 1
ATOM 529 O O . PRO A 1 72 ? 2.596 6.713 -19.453 1.00 73.50 72 PRO A O 1
ATOM 532 N N . THR A 1 73 ? 4.586 6.959 -18.451 1.00 76.81 73 THR A N 1
ATOM 533 C CA . THR A 1 73 ? 5.169 5.687 -18.899 1.00 76.81 73 THR A CA 1
ATOM 534 C C . THR A 1 73 ? 5.986 5.057 -17.765 1.00 76.81 73 THR A C 1
ATOM 536 O O . THR A 1 73 ? 7.219 5.066 -17.826 1.00 76.81 73 THR A O 1
ATOM 539 N N . PRO A 1 74 ? 5.339 4.533 -16.708 1.00 78.94 74 PRO A N 1
ATOM 540 C CA . PRO A 1 74 ? 6.044 3.817 -15.652 1.00 78.94 74 PRO A CA 1
ATOM 541 C C . PRO A 1 74 ? 6.700 2.564 -16.239 1.00 78.94 74 PRO A C 1
ATOM 543 O O . PRO A 1 74 ? 6.140 1.957 -17.156 1.00 78.94 74 PRO A O 1
ATOM 546 N N . MET A 1 75 ? 7.826 2.118 -15.676 1.00 76.06 75 MET A N 1
ATOM 547 C CA . MET A 1 75 ? 8.611 0.975 -16.187 1.00 76.06 75 MET A CA 1
ATOM 548 C C . MET A 1 75 ? 7.783 -0.290 -16.475 1.00 76.06 75 MET A C 1
ATOM 550 O O . MET A 1 75 ? 8.139 -1.080 -17.346 1.00 76.06 75 MET A O 1
ATOM 554 N N . VAL A 1 76 ? 6.679 -0.484 -15.749 1.00 80.56 76 VAL A N 1
ATOM 555 C CA . VAL A 1 76 ? 5.757 -1.622 -15.905 1.00 80.56 76 VAL A CA 1
ATOM 556 C C . VAL A 1 76 ? 4.282 -1.204 -15.993 1.00 80.56 76 VAL A C 1
ATOM 558 O O . VAL A 1 76 ? 3.397 -2.011 -15.720 1.00 80.56 76 VAL A O 1
ATOM 561 N N . GLY A 1 77 ? 4.001 0.059 -16.334 1.00 86.25 77 GLY A N 1
ATOM 562 C CA . GLY A 1 77 ? 2.627 0.558 -16.489 1.00 86.25 77 GLY A CA 1
ATOM 563 C C . GLY A 1 77 ? 1.821 0.662 -15.188 1.00 86.25 77 GLY A C 1
ATOM 564 O O . GLY A 1 77 ? 0.596 0.655 -15.230 1.00 86.25 77 GLY A O 1
ATOM 565 N N . LEU A 1 78 ? 2.489 0.731 -14.033 1.00 91.62 78 LEU A N 1
ATOM 566 C CA . LEU A 1 78 ? 1.855 0.929 -12.727 1.00 91.62 78 LEU A CA 1
ATOM 567 C C . LEU A 1 78 ? 2.250 2.297 -12.175 1.00 91.62 78 LEU A C 1
ATOM 569 O O . LEU A 1 78 ? 3.442 2.536 -11.996 1.00 91.62 78 LEU A O 1
ATOM 573 N N . ASP A 1 79 ? 1.269 3.150 -11.889 1.00 93.19 79 ASP A N 1
ATOM 574 C CA . ASP A 1 79 ? 1.472 4.435 -11.217 1.00 93.19 79 ASP A CA 1
ATOM 575 C C . ASP A 1 79 ? 0.924 4.371 -9.787 1.00 93.19 79 ASP A C 1
ATOM 577 O O . ASP A 1 79 ? -0.286 4.347 -9.573 1.00 93.19 79 ASP A O 1
ATOM 581 N N . PHE A 1 80 ? 1.822 4.331 -8.804 1.00 94.94 80 PHE A N 1
ATOM 582 C CA . PHE A 1 80 ? 1.464 4.236 -7.390 1.00 94.94 80 PHE A CA 1
ATOM 583 C C . PHE A 1 80 ? 1.249 5.595 -6.708 1.00 94.94 80 PHE A C 1
ATOM 585 O O . PHE A 1 80 ? 1.106 5.644 -5.489 1.00 94.94 80 PHE A O 1
ATOM 592 N N . SER A 1 81 ? 1.175 6.691 -7.472 1.00 92.19 81 SER A N 1
ATOM 593 C CA . SER A 1 81 ? 0.589 7.950 -6.987 1.00 92.19 81 SER A CA 1
ATOM 594 C C . SER A 1 81 ? -0.946 7.904 -6.928 1.00 92.19 81 SER A C 1
ATOM 596 O O . SER A 1 81 ? -1.564 8.734 -6.267 1.00 92.19 81 SER A O 1
ATOM 598 N N . SER A 1 82 ? -1.568 6.918 -7.584 1.00 93.31 82 SER A N 1
ATOM 599 C CA . SER A 1 82 ? -3.016 6.714 -7.595 1.00 93.31 82 SER A CA 1
ATOM 600 C C . SER A 1 82 ? -3.457 5.744 -6.499 1.00 93.31 82 SER A C 1
ATOM 602 O O . SER A 1 82 ? -3.012 4.593 -6.474 1.00 93.31 82 SER A O 1
ATOM 604 N N . TYR A 1 83 ? -4.406 6.177 -5.661 1.00 95.44 83 TYR A N 1
ATOM 605 C CA . TYR A 1 83 ? -5.088 5.318 -4.686 1.00 95.44 83 TYR A CA 1
ATOM 606 C C . TYR A 1 83 ? -5.629 4.040 -5.334 1.00 95.44 83 TYR A C 1
ATOM 608 O O . TYR A 1 83 ? -5.342 2.943 -4.860 1.00 95.44 83 TYR A O 1
ATOM 616 N N . GLN A 1 84 ? -6.337 4.170 -6.461 1.00 95.81 84 GLN A N 1
ATOM 617 C CA . GLN A 1 84 ? -6.965 3.034 -7.135 1.00 95.81 84 GLN A CA 1
ATOM 618 C C . GLN A 1 84 ? -5.936 1.978 -7.551 1.00 95.81 84 GLN A C 1
ATOM 620 O O . GLN A 1 84 ? -6.118 0.794 -7.289 1.00 95.81 84 GLN A O 1
ATOM 625 N N . VAL A 1 85 ? -4.809 2.396 -8.133 1.00 95.06 85 VAL A N 1
ATOM 626 C CA . VAL A 1 85 ? -3.756 1.460 -8.559 1.00 95.06 85 VAL A CA 1
ATOM 627 C C . VAL A 1 85 ? -3.094 0.783 -7.355 1.00 95.06 85 VAL A C 1
ATOM 629 O O . VAL A 1 85 ? -2.757 -0.401 -7.426 1.00 95.06 85 VAL A O 1
ATOM 632 N N . VAL A 1 86 ? -2.900 1.509 -6.249 1.00 96.56 86 VAL A N 1
ATOM 633 C CA . VAL A 1 86 ? -2.378 0.938 -4.998 1.00 96.56 86 VAL A CA 1
ATOM 634 C C . VAL A 1 86 ? -3.352 -0.097 -4.438 1.00 96.56 86 VAL A C 1
ATOM 636 O O . VAL A 1 86 ? -2.943 -1.235 -4.199 1.00 96.56 86 VAL A O 1
ATOM 639 N N . LYS A 1 87 ? -4.631 0.262 -4.299 1.00 96.38 87 LYS A N 1
ATOM 640 C CA . LYS A 1 87 ? -5.699 -0.620 -3.818 1.00 96.38 87 LYS A CA 1
ATOM 641 C C . LYS A 1 87 ? -5.784 -1.898 -4.644 1.00 96.38 87 LYS A C 1
ATOM 643 O O . LYS A 1 87 ? -5.626 -2.984 -4.091 1.00 96.38 87 LYS A O 1
ATOM 648 N N . ASP A 1 88 ? -5.888 -1.776 -5.967 1.00 96.19 88 ASP A N 1
ATOM 649 C CA . ASP A 1 88 ? -5.970 -2.920 -6.880 1.00 96.19 88 ASP A CA 1
ATOM 650 C C . ASP A 1 88 ? -4.789 -3.887 -6.690 1.00 96.19 88 ASP A C 1
ATOM 652 O O . ASP A 1 88 ? -4.928 -5.105 -6.787 1.00 96.19 88 ASP A O 1
ATOM 656 N N . LYS A 1 89 ? -3.581 -3.361 -6.443 1.00 96.31 89 LYS A N 1
ATOM 657 C CA . LYS A 1 89 ? -2.370 -4.184 -6.296 1.00 96.31 89 LYS A CA 1
ATOM 658 C C . LYS A 1 89 ? -2.169 -4.729 -4.885 1.00 96.31 89 LYS A C 1
ATOM 660 O O . LYS A 1 89 ? -1.399 -5.685 -4.732 1.00 96.31 89 LYS A O 1
ATOM 665 N N . ILE A 1 90 ? -2.854 -4.176 -3.890 1.00 96.69 90 ILE A N 1
ATOM 666 C CA . ILE A 1 90 ? -3.009 -4.792 -2.572 1.00 96.69 90 ILE A CA 1
ATOM 667 C C . ILE A 1 90 ? -4.016 -5.940 -2.648 1.00 96.69 90 ILE A C 1
ATOM 669 O O . ILE A 1 90 ? -3.687 -7.034 -2.198 1.00 96.69 90 ILE A O 1
ATOM 673 N N . GLU A 1 91 ? -5.172 -5.735 -3.282 1.00 95.75 91 GLU A N 1
ATOM 674 C CA . GLU A 1 91 ? -6.204 -6.768 -3.471 1.00 95.75 91 GLU A CA 1
ATOM 675 C C . GLU A 1 91 ? -5.690 -7.949 -4.311 1.00 95.75 91 GLU A C 1
ATOM 677 O O . GLU A 1 91 ? -5.953 -9.107 -3.994 1.00 95.75 91 GLU A O 1
ATOM 682 N N . ASP A 1 92 ? -4.858 -7.682 -5.325 1.00 95.00 92 ASP A N 1
ATOM 683 C CA . ASP A 1 92 ? -4.144 -8.715 -6.091 1.00 95.00 92 ASP A CA 1
ATOM 684 C C . ASP A 1 92 ? -3.026 -9.428 -5.282 1.00 95.00 92 ASP A C 1
ATOM 686 O O . ASP A 1 92 ? -2.322 -10.286 -5.824 1.00 95.00 92 ASP A O 1
ATOM 690 N N . GLY A 1 93 ? -2.771 -9.037 -4.027 1.00 95.44 93 GLY A N 1
ATOM 691 C CA . GLY A 1 93 ? -1.728 -9.593 -3.153 1.00 95.44 93 GLY A CA 1
ATOM 692 C C . GLY A 1 93 ? -0.288 -9.236 -3.547 1.00 95.44 93 GLY A C 1
ATOM 693 O O . GLY A 1 93 ? 0.669 -9.712 -2.940 1.00 95.44 93 GLY A O 1
ATOM 694 N N . ARG A 1 94 ? -0.093 -8.387 -4.564 1.00 94.56 94 ARG A N 1
ATOM 695 C CA . ARG A 1 94 ? 1.233 -8.094 -5.135 1.00 94.56 94 ARG A CA 1
ATOM 696 C C . ARG A 1 94 ? 2.073 -7.170 -4.265 1.00 94.56 94 ARG A C 1
ATOM 698 O O . ARG A 1 94 ? 3.282 -7.382 -4.167 1.00 94.56 94 ARG A O 1
ATOM 705 N N . ILE A 1 95 ? 1.462 -6.125 -3.708 1.00 96.25 95 ILE A N 1
ATOM 706 C CA . ILE A 1 95 ? 2.146 -5.199 -2.796 1.00 96.25 95 ILE A CA 1
ATOM 707 C C . ILE A 1 95 ? 2.490 -5.900 -1.474 1.00 96.25 95 ILE A C 1
ATOM 709 O O . ILE A 1 95 ? 3.675 -5.871 -1.136 1.00 96.25 95 ILE A O 1
ATOM 713 N N . PRO A 1 96 ? 1.546 -6.579 -0.780 1.00 96.81 96 PRO A N 1
ATOM 714 C CA . PRO A 1 96 ? 1.857 -7.332 0.434 1.00 96.81 96 PRO A CA 1
ATOM 715 C C . PRO A 1 96 ? 3.046 -8.272 0.247 1.00 96.81 96 PRO A C 1
ATOM 717 O O . PRO A 1 96 ? 4.074 -8.097 0.892 1.00 96.81 96 PRO A O 1
ATOM 720 N N . ALA A 1 97 ? 2.981 -9.141 -0.764 1.00 95.12 97 ALA A N 1
ATOM 721 C CA . ALA A 1 97 ? 4.028 -10.118 -1.025 1.00 95.12 97 ALA A CA 1
ATOM 722 C C . ALA A 1 97 ? 5.405 -9.465 -1.264 1.00 95.12 97 ALA A C 1
ATOM 724 O O . ALA A 1 97 ? 6.403 -9.809 -0.636 1.00 95.12 97 ALA A O 1
ATOM 725 N N . ARG A 1 98 ? 5.497 -8.484 -2.169 1.00 94.25 98 ARG A N 1
ATOM 726 C CA . ARG A 1 98 ? 6.810 -8.010 -2.643 1.00 94.25 98 ARG A CA 1
ATOM 727 C C . ARG A 1 98 ? 7.394 -6.840 -1.864 1.00 94.25 98 ARG A C 1
ATOM 729 O O . ARG A 1 98 ? 8.612 -6.701 -1.840 1.00 94.25 98 ARG A O 1
ATOM 736 N N . ALA A 1 99 ? 6.558 -5.977 -1.296 1.00 95.12 99 ALA A N 1
ATOM 737 C CA . ALA A 1 99 ? 7.014 -4.786 -0.581 1.00 95.12 99 ALA A CA 1
ATOM 738 C C . ALA A 1 99 ? 6.966 -4.969 0.942 1.00 95.12 99 ALA A C 1
ATOM 740 O O . ALA A 1 99 ? 7.844 -4.445 1.625 1.00 95.12 99 ALA A O 1
ATOM 741 N N . LEU A 1 100 ? 5.980 -5.712 1.466 1.00 96.06 100 LEU A N 1
ATOM 742 C CA . LEU A 1 100 ? 5.802 -5.902 2.912 1.00 96.06 100 LEU A CA 1
ATOM 743 C C . LEU A 1 100 ? 6.439 -7.206 3.409 1.00 96.06 100 LEU A C 1
ATOM 745 O O . LEU A 1 100 ? 7.095 -7.196 4.443 1.00 96.06 100 LEU A O 1
ATOM 749 N N . ASP A 1 101 ? 6.303 -8.301 2.659 1.00 94.56 101 ASP A N 1
ATOM 750 C CA . ASP A 1 101 ? 6.866 -9.604 3.044 1.00 94.56 101 ASP A CA 1
ATOM 751 C C . ASP A 1 101 ? 8.251 -9.854 2.425 1.00 94.56 101 ASP A C 1
ATOM 753 O O . ASP A 1 101 ? 9.052 -10.619 2.962 1.00 94.56 101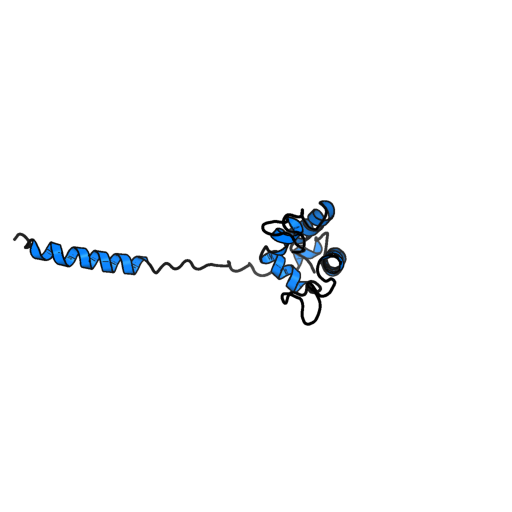 ASP A O 1
ATOM 757 N N . GLY A 1 102 ? 8.549 -9.216 1.289 1.00 92.06 102 GLY A N 1
ATOM 758 C CA . GLY A 1 102 ? 9.803 -9.406 0.552 1.00 92.06 102 GLY A CA 1
ATOM 759 C C . GLY A 1 102 ? 9.915 -10.767 -0.156 1.00 92.06 102 GLY A C 1
ATOM 760 O O . GLY A 1 102 ? 11.007 -11.298 -0.341 1.00 92.06 102 GLY A O 1
ATOM 761 N N . SER A 1 103 ? 8.794 -11.383 -0.543 1.00 89.62 103 SER A N 1
ATOM 762 C CA . SER A 1 103 ? 8.759 -12.729 -1.132 1.00 89.62 103 SER A CA 1
ATOM 763 C C . SER A 1 103 ? 7.636 -12.866 -2.171 1.00 89.62 103 SER A C 1
ATOM 765 O O . SER A 1 103 ? 6.566 -12.300 -1.987 1.00 89.62 103 SER A O 1
ATOM 767 N N . PRO A 1 104 ? 7.815 -13.586 -3.297 1.00 88.25 104 PRO A N 1
ATOM 768 C CA . PRO A 1 104 ? 8.996 -14.364 -3.682 1.00 88.25 104 PRO A CA 1
ATOM 769 C C . PRO A 1 104 ? 10.141 -13.513 -4.249 1.00 88.25 104 PRO A C 1
ATOM 771 O O . PRO A 1 104 ? 11.263 -13.993 -4.338 1.00 88.25 104 PRO A O 1
ATOM 774 N N . ASN A 1 105 ? 9.866 -12.266 -4.644 1.00 88.62 105 ASN A N 1
ATOM 775 C CA . ASN A 1 105 ? 10.870 -11.306 -5.097 1.00 88.62 105 ASN A CA 1
ATOM 776 C C . ASN A 1 105 ? 10.586 -9.947 -4.459 1.00 88.62 105 ASN A C 1
ATOM 778 O O . ASN A 1 105 ? 9.517 -9.374 -4.693 1.00 88.62 105 ASN A O 1
ATOM 782 N N . THR A 1 106 ? 11.546 -9.441 -3.695 1.00 92.06 106 THR A N 1
ATOM 783 C CA . THR A 1 106 ? 11.477 -8.132 -3.043 1.00 92.06 106 THR A CA 1
ATOM 784 C C . THR A 1 106 ? 11.428 -6.985 -4.049 1.00 92.06 106 THR A C 1
ATOM 786 O O . THR A 1 106 ? 12.041 -7.035 -5.117 1.00 92.06 106 THR A O 1
ATOM 789 N N . MET A 1 107 ? 10.693 -5.934 -3.690 1.00 91.19 107 MET A N 1
ATOM 790 C CA . MET A 1 107 ? 10.794 -4.612 -4.300 1.00 91.19 107 MET A CA 1
ATOM 791 C C . MET A 1 107 ? 11.710 -3.700 -3.467 1.00 91.19 107 MET A C 1
ATOM 793 O O . MET A 1 107 ? 11.588 -3.707 -2.245 1.00 91.19 107 MET A O 1
ATOM 797 N N . PRO A 1 108 ? 12.561 -2.866 -4.098 1.00 89.75 108 PRO A N 1
ATOM 798 C CA . PRO A 1 108 ? 12.821 -2.780 -5.536 1.00 89.75 108 PRO A CA 1
ATOM 799 C C . PRO A 1 108 ? 13.519 -4.030 -6.102 1.00 89.75 108 PRO A C 1
ATOM 801 O O . PRO A 1 108 ? 14.269 -4.697 -5.390 1.00 89.75 108 PRO A O 1
ATOM 804 N N . PRO A 1 109 ? 13.349 -4.330 -7.404 1.00 87.12 109 PRO A N 1
ATOM 805 C CA . PRO A 1 109 ? 13.861 -5.562 -8.010 1.00 87.12 109 PRO A CA 1
ATOM 806 C C . PRO A 1 109 ? 15.387 -5.556 -8.196 1.00 87.12 109 PRO A C 1
ATOM 808 O O . PRO A 1 109 ? 15.969 -6.566 -8.584 1.00 87.12 109 PRO A O 1
ATOM 811 N N . SER A 1 110 ? 16.044 -4.421 -7.946 1.00 80.19 110 SER A N 1
ATOM 812 C CA . SER A 1 110 ? 17.489 -4.247 -8.083 1.00 80.19 110 SER A CA 1
ATOM 813 C C . SER A 1 110 ? 18.304 -5.033 -7.052 1.00 80.19 110 SER A C 1
ATOM 815 O O . SER A 1 110 ? 19.511 -5.172 -7.241 1.00 80.19 110 SER A O 1
ATOM 817 N N . VAL A 1 111 ? 17.678 -5.564 -5.992 1.00 78.38 111 VAL A N 1
ATOM 818 C CA . VAL A 1 111 ? 18.367 -6.3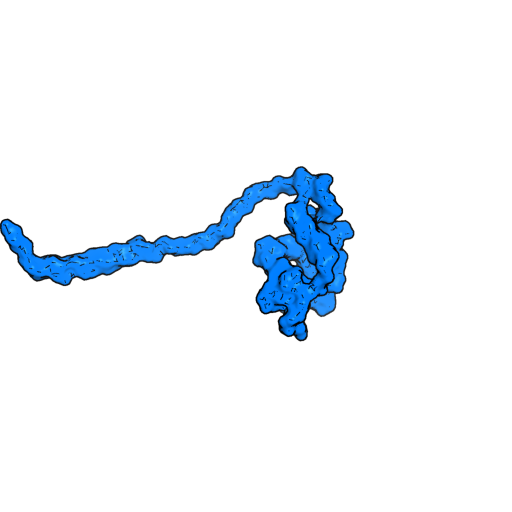21 -4.936 1.00 78.38 111 VAL A CA 1
ATOM 819 C C . VAL A 1 111 ? 17.641 -7.646 -4.647 1.00 78.38 111 VAL A C 1
ATOM 821 O O . VAL A 1 111 ? 16.812 -7.725 -3.739 1.00 78.38 111 VAL A O 1
ATOM 824 N N . PRO A 1 112 ? 17.931 -8.717 -5.410 1.00 77.62 112 PRO A N 1
ATOM 825 C CA . PRO A 1 112 ? 17.354 -10.036 -5.162 1.00 77.62 112 PRO A CA 1
ATOM 826 C C . PRO A 1 112 ? 17.656 -10.536 -3.743 1.00 77.62 112 PRO A C 1
ATOM 828 O O . PRO A 1 112 ? 18.799 -10.482 -3.293 1.00 77.62 112 PRO A O 1
ATOM 831 N N . GLY A 1 113 ? 16.635 -11.038 -3.044 1.00 78.81 113 GLY A N 1
ATOM 832 C CA . GLY A 1 113 ? 16.772 -11.559 -1.678 1.00 78.81 113 GLY A CA 1
ATOM 833 C C . GLY A 1 113 ? 16.948 -10.496 -0.587 1.00 78.81 113 GLY A C 1
ATOM 834 O O . GLY A 1 113 ? 17.275 -10.851 0.544 1.00 78.81 113 GLY A O 1
ATOM 835 N N . ALA A 1 114 ? 16.748 -9.210 -0.899 1.00 84.94 114 ALA A N 1
ATOM 836 C CA . ALA A 1 114 ? 16.680 -8.162 0.114 1.00 84.94 114 ALA A CA 1
ATOM 837 C C . ALA A 1 114 ? 15.517 -8.400 1.101 1.00 84.94 114 ALA A C 1
ATOM 839 O O . ALA A 1 114 ? 14.506 -8.996 0.713 1.00 84.94 114 ALA A O 1
ATOM 840 N N . PRO A 1 115 ? 15.631 -7.921 2.355 1.00 88.19 115 PRO A N 1
ATOM 841 C CA . PRO A 1 115 ? 14.507 -7.902 3.295 1.00 88.19 115 PRO A CA 1
ATOM 842 C C . PRO A 1 115 ? 13.332 -7.070 2.744 1.00 88.19 115 PRO A C 1
ATOM 844 O O . PRO A 1 115 ? 13.509 -6.364 1.749 1.00 88.19 115 PRO A O 1
ATOM 847 N N . PRO A 1 116 ? 12.149 -7.110 3.388 1.00 92.44 116 PRO A N 1
ATOM 848 C CA . PRO A 1 116 ? 11.057 -6.190 3.089 1.00 92.44 116 PRO A CA 1
ATOM 849 C C . PRO A 1 116 ? 11.505 -4.741 2.901 1.00 92.44 116 PRO A C 1
ATOM 851 O O . PRO A 1 116 ? 12.445 -4.280 3.550 1.00 92.44 116 PRO A O 1
ATOM 854 N N . LEU A 1 117 ? 10.796 -4.013 2.038 1.00 94.50 117 LEU A N 1
ATOM 855 C CA . LEU A 1 117 ? 11.144 -2.636 1.684 1.00 94.50 117 LEU A CA 1
ATOM 856 C C . LEU A 1 117 ? 11.088 -1.691 2.888 1.00 94.50 117 LEU A C 1
ATOM 858 O O . LEU A 1 117 ? 11.854 -0.733 2.979 1.00 94.50 117 LEU A O 1
ATOM 862 N N . PHE A 1 118 ? 10.153 -1.952 3.792 1.00 95.94 118 PHE A N 1
ATOM 863 C CA . PHE A 1 118 ? 9.820 -1.075 4.899 1.00 95.94 118 PHE A CA 1
ATOM 864 C C . PHE A 1 118 ? 10.232 -1.677 6.242 1.00 95.94 118 PHE A C 1
ATOM 866 O O . PHE A 1 118 ? 10.361 -2.892 6.392 1.00 95.94 118 PHE A O 1
ATOM 873 N N . ASP A 1 119 ? 10.399 -0.815 7.244 1.00 96.62 119 ASP A N 1
ATOM 874 C CA . ASP A 1 119 ? 10.560 -1.261 8.623 1.00 96.62 119 ASP A CA 1
ATOM 875 C C . ASP A 1 119 ? 9.245 -1.806 9.211 1.00 96.62 119 ASP A C 1
ATOM 877 O O . ASP A 1 119 ? 8.151 -1.631 8.666 1.00 96.62 119 ASP A O 1
ATOM 881 N N . ALA A 1 120 ? 9.348 -2.473 10.362 1.00 96.88 120 ALA A N 1
ATOM 882 C CA . ALA A 1 120 ? 8.202 -3.109 11.007 1.00 96.88 120 ALA A CA 1
ATOM 883 C C . ALA A 1 120 ? 7.082 -2.116 11.374 1.00 96.88 120 ALA A C 1
ATOM 885 O O . ALA A 1 120 ? 5.909 -2.478 11.325 1.00 96.88 120 ALA A O 1
ATOM 886 N N . ALA A 1 121 ? 7.424 -0.871 11.723 1.00 97.75 121 ALA A N 1
ATOM 887 C CA . ALA A 1 121 ? 6.442 0.146 12.098 1.00 97.75 121 ALA A CA 1
ATOM 888 C C . ALA A 1 121 ? 5.626 0.616 10.886 1.00 97.75 121 ALA A C 1
ATOM 890 O O . ALA A 1 121 ? 4.401 0.722 10.953 1.00 97.75 121 ALA A O 1
ATOM 891 N N . THR A 1 122 ? 6.294 0.840 9.757 1.00 98.25 122 THR A N 1
ATOM 892 C CA . THR A 1 122 ? 5.656 1.227 8.498 1.00 98.25 122 THR A CA 1
ATOM 893 C C . THR A 1 122 ? 4.806 0.085 7.945 1.00 98.25 122 THR A C 1
ATOM 895 O O . THR A 1 122 ? 3.667 0.316 7.543 1.00 98.25 122 THR A O 1
ATOM 898 N N . ILE A 1 123 ? 5.304 -1.158 8.001 1.00 98.19 123 ILE A N 1
ATOM 899 C CA . ILE A 1 123 ? 4.523 -2.350 7.631 1.00 98.19 123 ILE A CA 1
ATOM 900 C C . ILE A 1 123 ? 3.269 -2.461 8.502 1.00 98.19 123 ILE A C 1
ATOM 902 O O . ILE A 1 123 ? 2.182 -2.680 7.975 1.00 98.19 123 ILE A O 1
ATOM 906 N N . ALA A 1 124 ? 3.391 -2.268 9.820 1.00 97.94 124 ALA A N 1
ATOM 907 C CA . ALA A 1 124 ? 2.248 -2.312 10.729 1.00 97.94 124 ALA A CA 1
ATOM 908 C C . ALA A 1 124 ? 1.203 -1.236 10.398 1.00 97.94 124 ALA A C 1
ATOM 910 O O . ALA A 1 124 ? 0.018 -1.555 10.334 1.00 97.94 124 ALA A O 1
ATOM 911 N N . LYS A 1 125 ? 1.630 0.003 10.110 1.00 97.69 125 LYS A N 1
ATOM 912 C CA . LYS A 1 125 ? 0.732 1.085 9.669 1.00 97.69 125 LYS A CA 1
ATOM 913 C C . LYS A 1 125 ? -0.025 0.704 8.390 1.00 97.69 125 LYS A C 1
ATOM 915 O O . LYS A 1 125 ? -1.245 0.837 8.345 1.00 97.69 125 LYS A O 1
ATOM 920 N N . ILE A 1 126 ? 0.679 0.207 7.369 1.00 97.94 126 ILE A N 1
ATOM 921 C CA . ILE A 1 126 ? 0.055 -0.202 6.100 1.00 97.94 126 ILE A CA 1
ATOM 922 C C . ILE A 1 126 ? -0.921 -1.361 6.335 1.00 97.94 126 ILE A C 1
ATOM 924 O O . ILE A 1 126 ? -2.048 -1.312 5.854 1.00 97.94 126 ILE A O 1
ATOM 928 N N . ASN A 1 127 ? -0.530 -2.379 7.104 1.00 97.19 127 ASN A N 1
ATOM 929 C CA . ASN A 1 127 ? -1.391 -3.526 7.398 1.00 97.19 127 ASN A CA 1
ATOM 930 C C . ASN A 1 127 ? -2.638 -3.136 8.196 1.00 97.19 127 ASN A C 1
ATOM 932 O O . ASN A 1 127 ? -3.711 -3.677 7.936 1.00 97.19 127 ASN A O 1
ATOM 936 N N . GLN A 1 128 ? -2.522 -2.187 9.128 1.00 96.31 128 GLN A N 1
ATOM 937 C CA . GLN A 1 128 ? -3.677 -1.666 9.850 1.00 96.31 128 GLN A CA 1
ATOM 938 C C . GLN A 1 128 ? -4.650 -0.974 8.892 1.00 96.31 128 GLN A C 1
ATOM 940 O O . GLN A 1 128 ? -5.822 -1.338 8.861 1.00 96.31 128 GLN A O 1
ATOM 945 N N . TRP A 1 129 ? -4.159 -0.070 8.043 1.00 96.25 129 TRP A N 1
ATOM 946 C CA . TRP A 1 129 ? -4.982 0.574 7.017 1.00 96.25 129 TRP A CA 1
ATOM 947 C C . TRP A 1 129 ? -5.662 -0.438 6.077 1.00 96.25 129 TRP A C 1
ATOM 949 O O . TRP A 1 129 ? -6.845 -0.301 5.766 1.00 96.25 129 TRP A O 1
ATOM 959 N N . ILE A 1 130 ? -4.948 -1.494 5.665 1.00 95.81 130 ILE A N 1
ATOM 960 C CA . ILE A 1 130 ? -5.523 -2.586 4.863 1.00 95.81 130 ILE A CA 1
ATOM 961 C C . ILE A 1 130 ? -6.654 -3.282 5.629 1.00 95.81 130 ILE A C 1
ATOM 963 O O . ILE A 1 130 ? -7.727 -3.504 5.068 1.00 95.81 130 ILE A O 1
ATOM 967 N N . SER A 1 131 ? -6.442 -3.598 6.910 1.00 94.44 131 SER A N 1
ATOM 968 C CA . SER A 1 131 ? -7.442 -4.274 7.749 1.00 94.44 131 SER A CA 1
ATOM 969 C C . SER A 1 131 ? -8.685 -3.424 8.034 1.00 94.44 131 SER A C 1
ATOM 971 O O . SER A 1 131 ? -9.766 -3.970 8.240 1.00 94.44 131 SER A O 1
ATOM 973 N N . GLU A 1 132 ? -8.544 -2.098 7.994 1.00 92.62 132 GLU A N 1
ATOM 974 C CA . GLU A 1 132 ? -9.622 -1.119 8.177 1.00 92.62 132 GLU A CA 1
ATOM 975 C C . GLU A 1 132 ? -10.394 -0.832 6.872 1.00 92.62 132 GLU A C 1
ATOM 977 O O . GLU A 1 132 ? -11.301 -0.007 6.860 1.00 92.62 132 GLU A O 1
ATOM 982 N N . GLY A 1 133 ? -10.084 -1.528 5.772 1.00 92.31 133 GLY A N 1
ATOM 983 C CA . GLY A 1 133 ? -10.826 -1.411 4.511 1.00 92.31 133 GLY A CA 1
ATOM 984 C C . GLY A 1 133 ? -10.224 -0.436 3.497 1.00 92.31 133 GLY A C 1
ATOM 985 O O . GLY A 1 133 ? -10.895 -0.072 2.532 1.00 92.31 133 GLY A O 1
ATOM 986 N N . MET A 1 134 ? -8.954 -0.049 3.672 1.00 94.25 134 MET A N 1
ATOM 987 C CA . MET A 1 134 ? -8.199 0.811 2.753 1.00 94.25 134 MET A CA 1
ATOM 988 C C . MET A 1 134 ? -8.906 2.134 2.440 1.00 94.25 134 MET A C 1
ATOM 990 O O . MET A 1 134 ? -9.103 2.478 1.277 1.00 94.25 134 MET A O 1
ATOM 994 N N . CYS A 1 135 ? -9.298 2.880 3.465 1.00 93.69 135 CYS A N 1
ATOM 995 C CA . CYS A 1 135 ? -9.966 4.170 3.299 1.00 93.69 135 CYS A CA 1
ATOM 996 C C . CYS A 1 135 ? -9.104 5.178 2.534 1.00 93.69 135 CYS A C 1
ATOM 998 O O . CYS A 1 135 ? -7.895 5.253 2.766 1.00 93.69 135 CYS A O 1
ATOM 1000 N N . GLU A 1 136 ? -9.719 5.918 1.609 1.00 92.69 136 GLU A N 1
ATOM 1001 C CA . GLU A 1 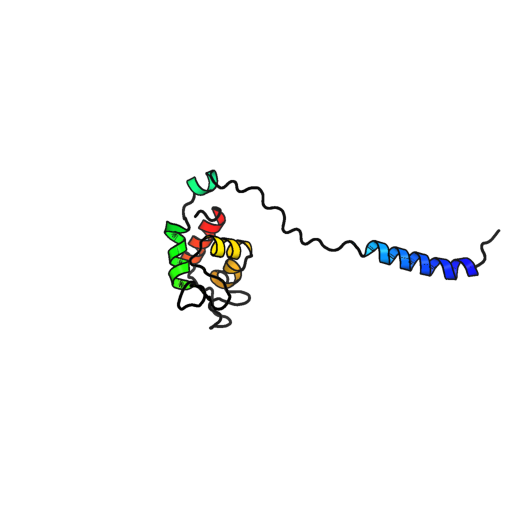136 ? -9.042 6.916 0.766 1.00 92.69 136 GLU A CA 1
ATOM 1002 C C . GLU A 1 136 ? -8.689 8.200 1.527 1.00 92.69 136 GLU A C 1
ATOM 1004 O O . GLU A 1 136 ? -9.435 8.610 2.440 1.00 92.69 136 GLU A O 1
#

Sequence (136 aa):
MKPSILNTLVFQPLTLLVGVLLFGLNACVWEKGELPAPSTAEQCDTATYTFTNDIAIIFATSCATGSCHVGPTPMVGLDFSSYQVVKDKIEDGRIPARALDGSPNTMPPSVPGAPPLFDAATIAKINQWISEGMCE

pLDDT: mean 81.63, std 15.98, range [48.09, 98.25]